Protein AF-A0A1C3EPY9-F1 (afdb_monomer_lite)

pLDDT: mean 83.02, std 12.73, range [44.5, 94.94]

Secondary structure (DSSP, 8-state):
-HHHHTTS-HHHHHHHHHHHHHHHTTSSPEEEE---HHHHHHHHHHHHHTT--EEEPPSSHHHHHHHS-SS-EEEEE-GGGHHHHHHHHHH--S-EEEEETT-SS--GGGGGGTTSEEE-GGGGGG-

Radius of gyration: 13.7 Å; chains: 1; bounding box: 30×31×34 Å

Organism: NCBI:txid1080227

Structure (mmCIF, N/CA/C/O backbone):
data_AF-A0A1C3EPY9-F1
#
_entry.id   AF-A0A1C3EPY9-F1
#
loop_
_atom_site.group_PDB
_atom_site.id
_atom_site.type_symbol
_atom_site.label_atom_id
_atom_site.label_alt_id
_atom_site.label_comp_id
_atom_site.label_asym_id
_atom_site.label_entity_id
_atom_site.label_seq_id
_atom_site.pdbx_PDB_ins_code
_atom_site.Cartn_x
_atom_site.Cartn_y
_atom_site.Cartn_z
_atom_site.occupancy
_atom_site.B_i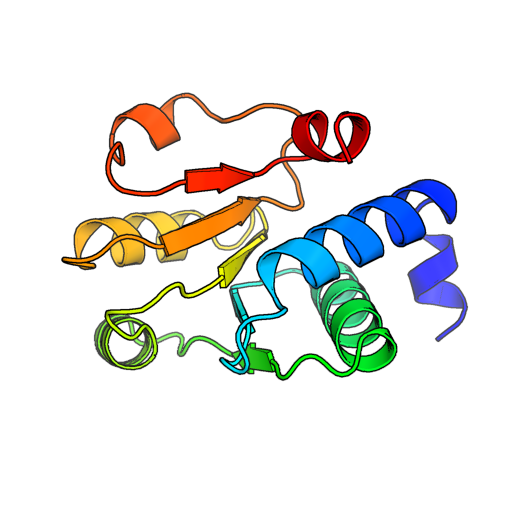so_or_equiv
_atom_site.auth_seq_id
_atom_site.auth_comp_id
_atom_site.auth_asym_id
_atom_site.auth_atom_id
_atom_site.pdbx_PDB_model_num
ATOM 1 N N . MET A 1 1 ? 16.471 13.810 -9.239 1.00 48.06 1 MET A N 1
ATOM 2 C CA . MET A 1 1 ? 15.017 13.842 -8.984 1.00 48.06 1 MET A CA 1
ATOM 3 C C . MET A 1 1 ? 14.234 13.709 -10.289 1.00 48.06 1 MET A C 1
ATOM 5 O O . MET A 1 1 ? 13.316 12.907 -10.322 1.00 48.06 1 MET A O 1
ATOM 9 N N . GLU A 1 2 ? 14.668 14.348 -11.386 1.00 44.59 2 GLU A N 1
ATOM 10 C CA . GLU A 1 2 ? 14.129 14.104 -12.745 1.00 44.59 2 GLU A CA 1
ATOM 11 C C . GLU A 1 2 ? 14.202 12.630 -13.187 1.00 44.59 2 GLU A C 1
ATOM 13 O O . GLU A 1 2 ? 13.215 12.098 -13.672 1.00 44.59 2 GLU A O 1
ATOM 18 N N . LYS A 1 3 ? 15.297 11.918 -12.885 1.00 46.09 3 LYS A N 1
ATOM 19 C CA . LYS A 1 3 ? 15.476 10.498 -13.263 1.00 46.09 3 LYS A CA 1
ATOM 20 C C . LYS A 1 3 ? 14.439 9.503 -12.713 1.00 46.09 3 LYS A C 1
ATOM 22 O O . LYS A 1 3 ? 14.296 8.418 -13.258 1.00 46.09 3 LYS A O 1
ATOM 27 N N . VAL A 1 4 ? 13.743 9.829 -11.621 1.00 47.38 4 VAL A N 1
ATOM 28 C CA . VAL A 1 4 ? 12.720 8.942 -11.023 1.00 47.38 4 VAL A CA 1
ATOM 29 C C . VAL A 1 4 ? 11.395 9.096 -11.768 1.00 47.38 4 VAL A C 1
ATOM 31 O O . VAL A 1 4 ? 10.750 8.102 -12.097 1.00 47.38 4 VAL A O 1
ATOM 34 N N . LEU A 1 5 ? 11.056 10.340 -12.122 1.00 48.31 5 LEU A N 1
ATOM 35 C CA . LEU A 1 5 ? 9.926 10.693 -12.985 1.00 48.31 5 LEU A CA 1
ATOM 36 C C . LEU A 1 5 ? 10.143 10.288 -14.451 1.00 48.31 5 LEU A C 1
ATOM 38 O O . LEU A 1 5 ? 9.184 10.251 -15.199 1.00 48.31 5 LEU A O 1
ATOM 42 N N . GLU A 1 6 ? 11.376 9.994 -14.872 1.00 48.28 6 GLU A N 1
ATOM 43 C CA . GLU A 1 6 ? 11.655 9.423 -16.201 1.00 48.28 6 GLU A CA 1
ATOM 44 C C . GLU A 1 6 ? 11.308 7.928 -16.296 1.00 48.28 6 GLU A C 1
ATOM 46 O O . GLU A 1 6 ? 11.125 7.415 -17.396 1.00 48.28 6 GLU A O 1
ATOM 51 N N . SER A 1 7 ? 11.223 7.220 -15.161 1.00 52.22 7 SER A N 1
ATOM 52 C CA . SER A 1 7 ? 10.898 5.782 -15.120 1.00 52.22 7 SER A CA 1
ATOM 53 C C . SER A 1 7 ? 9.402 5.482 -15.002 1.00 52.22 7 SER A C 1
ATOM 55 O O . SER A 1 7 ? 8.966 4.391 -15.359 1.00 52.22 7 SER A O 1
ATOM 57 N N . PHE A 1 8 ? 8.626 6.448 -14.510 1.00 57.75 8 PHE A N 1
ATOM 58 C CA . PHE A 1 8 ? 7.169 6.418 -14.507 1.00 57.75 8 PHE A CA 1
ATOM 59 C C . PHE A 1 8 ? 6.676 7.272 -15.667 1.00 57.75 8 PHE A C 1
ATOM 61 O O . PHE A 1 8 ? 7.178 8.375 -15.864 1.00 57.75 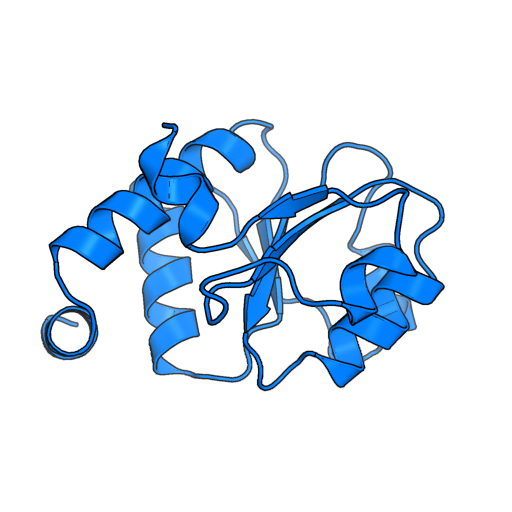8 PHE A O 1
ATOM 68 N N . ASP A 1 9 ? 5.691 6.796 -16.425 1.00 67.75 9 ASP A N 1
ATOM 69 C CA . ASP A 1 9 ? 5.027 7.666 -17.391 1.00 67.75 9 ASP A CA 1
ATOM 70 C C . ASP A 1 9 ? 4.508 8.917 -16.652 1.00 67.75 9 ASP A C 1
ATOM 72 O O . ASP A 1 9 ? 3.937 8.823 -15.561 1.00 67.75 9 ASP A O 1
ATOM 76 N N . LYS A 1 10 ? 4.741 10.110 -17.209 1.00 64.75 10 LYS A N 1
ATOM 77 C CA . LYS A 1 10 ? 4.279 11.374 -16.613 1.00 64.75 10 LYS A CA 1
ATOM 78 C C . LYS A 1 10 ? 2.765 11.377 -16.414 1.00 64.75 10 LYS A C 1
ATOM 80 O O . LYS A 1 10 ? 2.282 12.020 -15.483 1.00 64.75 10 LYS A O 1
ATOM 85 N N . GLN A 1 11 ? 2.038 10.676 -17.280 1.00 66.25 11 GLN A N 1
ATOM 86 C CA . GLN A 1 11 ? 0.598 10.523 -17.159 1.00 66.25 11 GLN A CA 1
ATOM 87 C C . GLN A 1 11 ? 0.228 9.625 -15.971 1.00 66.25 11 GLN A C 1
ATOM 89 O O . GLN A 1 11 ? -0.547 10.051 -15.115 1.00 66.25 11 GLN A O 1
ATOM 94 N N . ASP A 1 12 ? 0.879 8.467 -15.834 1.00 72.56 12 ASP A N 1
ATOM 95 C CA . ASP A 1 12 ? 0.707 7.576 -14.676 1.00 72.56 12 ASP A CA 1
ATOM 96 C C . ASP A 1 12 ? 0.991 8.302 -13.358 1.00 72.56 12 ASP A C 1
ATOM 98 O O . ASP A 1 12 ? 0.283 8.133 -12.366 1.00 72.56 12 ASP A O 1
ATOM 102 N N . ALA A 1 13 ? 2.031 9.137 -13.345 1.00 73.50 13 ALA A N 1
ATOM 103 C CA . ALA A 1 13 ? 2.407 9.925 -12.182 1.00 73.50 13 ALA A CA 1
ATOM 104 C C . ALA A 1 13 ? 1.300 10.902 -11.746 1.00 73.50 13 ALA A C 1
ATOM 106 O O . ALA A 1 13 ? 1.031 11.046 -10.550 1.00 73.50 13 ALA A O 1
ATOM 107 N N . ALA A 1 14 ? 0.653 11.564 -12.708 1.00 78.44 14 ALA A N 1
ATOM 108 C CA . ALA A 1 14 ? -0.435 12.500 -12.447 1.00 78.44 14 ALA A CA 1
ATOM 109 C C . ALA A 1 14 ? -1.697 11.784 -11.943 1.00 78.44 14 ALA A C 1
ATOM 111 O O . ALA A 1 14 ? -2.308 12.227 -10.969 1.00 78.44 14 ALA A O 1
ATOM 112 N N . GLU A 1 15 ? -2.051 10.659 -12.566 1.00 83.56 15 GLU A N 1
ATOM 113 C CA . GLU A 1 15 ? -3.220 9.854 -12.204 1.00 83.56 15 GLU A CA 1
ATOM 114 C C . GLU A 1 15 ? -3.097 9.296 -10.780 1.00 83.56 15 GLU A C 1
ATOM 116 O O . GLU A 1 15 ? -3.983 9.502 -9.946 1.00 83.56 15 GLU A O 1
ATOM 121 N N . TRP A 1 16 ? -1.960 8.676 -10.447 1.00 84.50 16 TRP A N 1
ATOM 122 C CA . TRP A 1 16 ? -1.700 8.209 -9.084 1.00 84.50 16 TRP A CA 1
ATOM 123 C C . TRP A 1 16 ? -1.686 9.354 -8.074 1.00 84.50 16 TRP A C 1
ATOM 125 O O . TRP A 1 16 ? -2.230 9.208 -6.979 1.00 84.50 16 TRP A O 1
ATOM 135 N N . GLY A 1 17 ? -1.097 10.500 -8.429 1.00 82.56 17 GLY A N 1
ATOM 136 C CA . GLY A 1 17 ? -1.088 11.685 -7.575 1.00 82.56 17 GLY A CA 1
ATOM 137 C C . GLY A 1 17 ? -2.498 12.153 -7.208 1.00 82.56 17 GLY A C 1
ATOM 138 O O . GLY A 1 17 ? -2.765 12.418 -6.034 1.00 82.56 17 GLY A O 1
ATOM 139 N N . LYS A 1 18 ? -3.408 12.177 -8.189 1.00 84.50 18 LYS A N 1
ATOM 140 C CA . LYS A 1 18 ? -4.817 12.528 -7.988 1.00 84.50 18 LYS A CA 1
ATOM 141 C C . LYS A 1 18 ? -5.525 11.531 -7.071 1.00 84.50 18 LYS A C 1
ATOM 143 O O . LYS A 1 18 ? -6.060 11.946 -6.046 1.00 84.50 18 LYS A O 1
ATOM 148 N N . LEU A 1 19 ? -5.443 10.230 -7.365 1.00 85.81 19 LEU A N 1
ATOM 149 C CA . LEU A 1 19 ? -6.071 9.197 -6.533 1.00 85.81 19 LEU A CA 1
ATOM 150 C C . LEU A 1 19 ? -5.584 9.275 -5.080 1.00 85.81 19 LEU A C 1
ATOM 152 O O . LEU A 1 19 ? -6.389 9.245 -4.152 1.00 85.81 19 LEU A O 1
ATOM 156 N N . ILE A 1 20 ? -4.267 9.409 -4.882 1.00 84.81 20 ILE A N 1
ATOM 157 C CA . ILE A 1 20 ? -3.635 9.545 -3.562 1.00 84.81 20 ILE A CA 1
ATOM 158 C C . ILE A 1 20 ? -4.170 10.781 -2.825 1.00 84.81 20 ILE A C 1
ATOM 160 O O . ILE A 1 20 ? -4.453 10.705 -1.627 1.00 84.81 20 ILE A O 1
ATOM 164 N N . SER A 1 21 ? -4.346 11.901 -3.528 1.00 84.25 21 SER A N 1
ATOM 165 C CA . SER A 1 21 ? -4.956 13.115 -2.978 1.00 84.25 21 SER A CA 1
ATOM 166 C C . SER A 1 21 ? -6.409 12.900 -2.554 1.00 84.25 21 SER A C 1
ATOM 168 O O . SER A 1 21 ? -6.785 13.288 -1.444 1.00 84.25 21 SER A O 1
ATOM 170 N N . ASP A 1 22 ? -7.212 12.251 -3.395 1.00 84.81 22 ASP A N 1
ATOM 171 C CA . ASP A 1 22 ? -8.639 12.027 -3.147 1.00 84.81 22 ASP A CA 1
ATOM 172 C C . ASP A 1 22 ? -8.869 11.155 -1.909 1.00 84.81 22 ASP A C 1
ATOM 174 O O . ASP A 1 22 ? -9.707 11.470 -1.057 1.00 84.81 22 ASP A O 1
ATOM 178 N N . VAL A 1 23 ? -8.070 10.096 -1.746 1.00 82.62 23 VAL A N 1
ATOM 179 C CA . VAL A 1 23 ? -8.159 9.217 -0.568 1.00 82.62 23 VAL A CA 1
ATOM 180 C C . VAL A 1 23 ? -7.484 9.815 0.670 1.00 82.62 23 VAL A C 1
ATOM 182 O O . VAL A 1 23 ? -7.891 9.524 1.795 1.00 82.62 23 VAL A O 1
ATOM 185 N N . GLY A 1 24 ? -6.468 10.662 0.484 1.00 77.31 24 GLY A N 1
ATOM 186 C CA . GLY A 1 24 ? -5.644 11.237 1.551 1.00 77.31 24 GLY A CA 1
ATOM 187 C C . GLY A 1 24 ? -6.230 12.463 2.254 1.00 77.31 24 GLY A C 1
ATOM 188 O O . GLY A 1 24 ? -5.717 12.876 3.294 1.00 77.31 24 GLY A O 1
ATOM 189 N N . ASN A 1 25 ? -7.317 13.047 1.746 1.00 69.19 25 ASN A N 1
ATOM 190 C CA . ASN A 1 25 ? -7.821 14.369 2.150 1.00 69.19 25 ASN A CA 1
ATOM 191 C C . ASN A 1 25 ? -8.388 14.466 3.595 1.00 69.19 25 ASN A C 1
ATOM 193 O O . ASN A 1 25 ? -8.972 15.474 3.990 1.00 69.19 25 ASN A O 1
ATOM 197 N N . LYS A 1 26 ? -8.233 13.427 4.429 1.00 63.91 26 LYS A N 1
ATOM 198 C CA . LYS A 1 26 ? -8.856 13.315 5.764 1.00 63.91 26 LYS A CA 1
ATOM 199 C C . LYS A 1 26 ? -7.951 13.644 6.960 1.00 63.91 26 LYS A C 1
ATOM 201 O O . LYS A 1 26 ? -8.252 13.245 8.080 1.00 63.91 26 LYS A O 1
ATOM 206 N N . ARG A 1 27 ? -6.883 14.427 6.760 1.00 63.22 27 ARG A N 1
ATOM 207 C CA . ARG A 1 27 ? -5.925 14.890 7.800 1.00 63.22 27 ARG A CA 1
ATOM 208 C C . ARG A 1 27 ? -5.168 13.786 8.560 1.00 63.22 27 ARG A C 1
ATOM 210 O O . ARG A 1 27 ? -4.463 14.108 9.513 1.00 63.22 27 ARG A O 1
ATOM 217 N N . GLN A 1 28 ? -5.281 12.518 8.166 1.00 74.12 28 GLN A N 1
ATOM 218 C CA . GLN A 1 28 ? -4.470 11.438 8.733 1.00 74.12 28 GLN A CA 1
ATOM 219 C C . GLN A 1 28 ? -3.275 11.114 7.835 1.00 74.12 28 GLN A C 1
ATOM 221 O O . GLN A 1 28 ? -3.398 11.227 6.614 1.00 74.12 28 GLN A O 1
ATOM 226 N N . PRO A 1 29 ? -2.135 10.689 8.410 1.00 82.31 29 PRO A N 1
ATOM 227 C CA . PRO A 1 29 ? -0.991 10.283 7.613 1.00 82.31 29 PRO A CA 1
ATOM 228 C C . PRO A 1 29 ? -1.307 9.050 6.768 1.00 82.31 29 PRO A C 1
ATOM 230 O O . PRO A 1 29 ? -1.786 8.034 7.280 1.00 82.31 29 PRO A O 1
ATOM 233 N N . ILE A 1 30 ? -0.962 9.120 5.487 1.00 88.00 30 ILE A N 1
ATOM 234 C CA . ILE A 1 30 ? -0.955 7.977 4.582 1.00 88.00 30 ILE A CA 1
ATOM 235 C C . ILE A 1 30 ? 0.155 7.025 5.019 1.00 88.00 30 ILE A C 1
ATOM 237 O O . ILE A 1 30 ? 1.307 7.418 5.203 1.00 88.00 30 ILE A O 1
ATOM 241 N N . LYS A 1 31 ? -0.196 5.756 5.19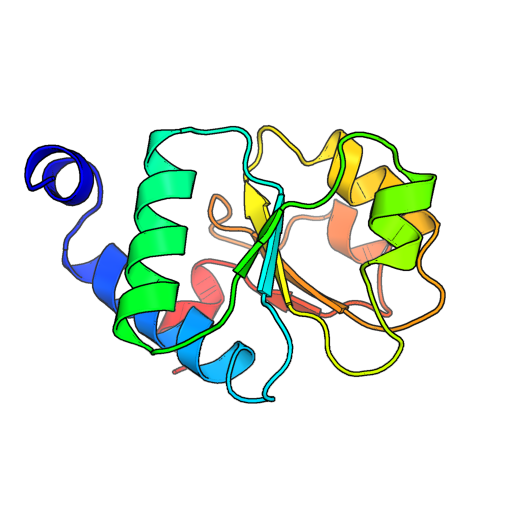1 1.00 91.88 31 LYS A N 1
ATOM 242 C CA . LYS A 1 31 ? 0.708 4.714 5.661 1.00 91.88 31 LYS A CA 1
ATOM 243 C C . LYS A 1 31 ? 1.406 4.064 4.475 1.00 91.88 31 LYS A C 1
ATOM 245 O O . LYS A 1 31 ? 0.759 3.501 3.598 1.00 91.88 31 LYS A O 1
ATOM 250 N N . LEU A 1 32 ? 2.729 4.143 4.443 1.00 91.19 32 LEU A N 1
ATOM 251 C CA . LEU A 1 32 ? 3.545 3.624 3.352 1.00 91.19 32 LEU A CA 1
ATOM 252 C C . LEU A 1 32 ? 4.112 2.254 3.724 1.00 91.19 32 LEU A C 1
ATOM 254 O O . LEU A 1 32 ? 4.820 2.105 4.723 1.00 91.19 32 LEU A O 1
ATOM 258 N N . LEU A 1 33 ? 3.809 1.262 2.890 1.00 92.00 33 LEU A N 1
ATOM 259 C CA . LEU A 1 33 ? 4.330 -0.099 2.949 1.00 92.00 33 LEU A CA 1
ATOM 260 C C . LEU A 1 33 ? 4.942 -0.459 1.591 1.00 92.00 33 LEU A C 1
ATOM 262 O O . LEU A 1 33 ? 4.435 -1.309 0.864 1.00 92.00 33 LEU A O 1
ATOM 266 N N . ILE A 1 34 ? 6.024 0.234 1.241 1.00 90.38 34 ILE A N 1
ATOM 267 C CA . ILE A 1 34 ? 6.667 0.138 -0.072 1.00 90.38 34 ILE A CA 1
ATOM 268 C C . ILE A 1 34 ? 8.083 -0.423 0.100 1.00 90.38 34 ILE A C 1
ATOM 270 O O . ILE A 1 34 ? 8.876 0.086 0.892 1.00 90.38 34 ILE A O 1
ATOM 274 N N . GLY A 1 35 ? 8.394 -1.516 -0.595 1.00 89.00 35 GLY A N 1
ATOM 275 C CA . GLY A 1 35 ? 9.722 -2.129 -0.632 1.00 89.00 35 GLY A CA 1
ATOM 276 C C . GLY A 1 35 ? 10.610 -1.597 -1.756 1.00 89.00 35 GLY A C 1
ATOM 277 O O . GLY A 1 35 ? 11.834 -1.648 -1.647 1.00 89.00 35 GLY A O 1
ATOM 278 N N . ASP A 1 36 ? 10.015 -1.096 -2.834 1.00 91.00 36 ASP A N 1
ATOM 279 C CA . ASP A 1 36 ? 10.715 -0.525 -3.972 1.00 91.00 36 ASP A CA 1
ATOM 280 C C . ASP A 1 36 ? 11.094 0.943 -3.747 1.00 91.00 36 ASP A C 1
ATOM 282 O O . ASP A 1 36 ? 10.240 1.803 -3.531 1.00 91.00 36 ASP A O 1
ATOM 286 N N . LYS A 1 37 ? 12.392 1.246 -3.835 1.00 87.88 37 LYS A N 1
ATOM 287 C CA . LYS A 1 37 ? 12.917 2.588 -3.566 1.00 87.88 37 LYS A CA 1
ATOM 288 C C . LYS A 1 37 ? 12.377 3.642 -4.539 1.00 87.88 37 LYS A C 1
ATOM 290 O O . LYS A 1 37 ? 12.051 4.745 -4.111 1.00 87.88 37 LYS A O 1
ATOM 295 N N . THR A 1 38 ? 12.247 3.308 -5.820 1.00 87.38 38 THR A N 1
ATOM 296 C CA . THR A 1 38 ? 11.786 4.249 -6.850 1.00 87.38 38 THR A CA 1
ATOM 297 C C . THR A 1 38 ? 10.314 4.593 -6.635 1.00 87.38 38 THR A C 1
ATOM 299 O O . THR A 1 38 ? 9.945 5.766 -6.614 1.00 87.38 38 THR A O 1
ATOM 302 N N . LYS A 1 39 ? 9.473 3.582 -6.379 1.00 87.06 39 LYS A N 1
ATOM 303 C CA . LYS A 1 39 ? 8.043 3.789 -6.075 1.00 87.06 39 LYS A CA 1
ATOM 304 C C . LYS A 1 39 ? 7.848 4.561 -4.782 1.00 87.06 39 LYS A C 1
ATOM 306 O O . LYS A 1 39 ? 6.975 5.415 -4.684 1.00 87.06 39 LYS A O 1
ATOM 311 N N . HIS A 1 40 ? 8.682 4.277 -3.793 1.00 88.62 40 HIS A N 1
ATOM 312 C CA . HIS A 1 40 ? 8.657 4.966 -2.519 1.00 88.62 40 HIS A CA 1
ATOM 313 C C . HIS A 1 40 ? 8.929 6.466 -2.681 1.00 88.62 40 HIS A C 1
ATOM 315 O O . HIS A 1 40 ? 8.188 7.292 -2.145 1.00 88.62 40 HIS A O 1
ATOM 321 N N . GLU A 1 41 ? 9.965 6.825 -3.442 1.00 88.12 41 GLU A N 1
ATOM 322 C CA . GLU A 1 41 ? 10.276 8.219 -3.772 1.00 88.12 41 GLU A CA 1
ATOM 323 C C . GLU A 1 41 ? 9.125 8.880 -4.545 1.00 88.12 41 GLU A C 1
ATOM 325 O O . GLU A 1 41 ? 8.706 9.981 -4.185 1.00 88.12 41 GLU A O 1
ATOM 330 N N . PHE A 1 42 ? 8.554 8.185 -5.533 1.00 87.19 42 PHE A N 1
ATOM 331 C CA . PHE A 1 42 ? 7.410 8.663 -6.312 1.00 87.19 42 PHE A CA 1
ATOM 332 C C . PHE A 1 42 ? 6.167 8.953 -5.450 1.00 87.19 42 PHE A C 1
ATOM 334 O O . PHE A 1 42 ? 5.594 10.044 -5.519 1.00 87.19 42 PHE A O 1
ATOM 341 N N . VAL A 1 43 ? 5.758 8.003 -4.607 1.00 87.56 43 VAL A N 1
ATOM 342 C CA . VAL A 1 43 ? 4.578 8.152 -3.743 1.00 87.56 43 VAL A CA 1
ATOM 343 C C . VAL A 1 43 ? 4.798 9.264 -2.722 1.00 87.56 43 VAL A C 1
ATOM 345 O O . VAL A 1 43 ? 3.924 10.106 -2.531 1.00 87.56 43 VAL A O 1
ATOM 348 N N . THR A 1 44 ? 5.984 9.326 -2.111 1.00 88.44 44 THR A N 1
ATOM 349 C CA . THR A 1 44 ? 6.328 10.386 -1.150 1.00 88.44 44 THR A CA 1
ATOM 350 C C . THR A 1 44 ? 6.268 11.764 -1.808 1.00 88.44 44 THR A C 1
ATOM 352 O O . THR A 1 44 ? 5.694 12.697 -1.247 1.00 88.44 44 THR A O 1
ATOM 355 N N . TYR A 1 45 ? 6.810 11.891 -3.021 1.00 86.88 45 TYR A N 1
ATOM 356 C CA . TYR A 1 45 ? 6.742 13.123 -3.801 1.00 86.88 45 TYR A CA 1
ATOM 357 C C . TYR A 1 45 ? 5.297 13.522 -4.130 1.00 86.88 45 TYR A C 1
ATOM 359 O O . TYR A 1 45 ? 4.917 14.684 -3.959 1.00 86.88 45 TYR A O 1
ATOM 367 N N . SER A 1 46 ? 4.476 12.558 -4.547 1.00 85.88 46 SER A N 1
ATOM 368 C CA . SER A 1 46 ? 3.062 12.776 -4.864 1.00 85.88 46 SER A CA 1
ATOM 369 C C . SER A 1 46 ? 2.282 13.261 -3.641 1.00 85.88 46 SER A C 1
ATOM 371 O O . SER A 1 46 ? 1.579 14.269 -3.718 1.00 85.88 46 SER A O 1
ATOM 373 N N . CYS A 1 47 ? 2.473 12.620 -2.486 1.00 86.94 47 CYS A N 1
ATOM 374 C CA . CYS A 1 47 ? 1.883 13.048 -1.220 1.00 86.94 47 CYS A CA 1
ATOM 375 C C . CYS A 1 47 ? 2.332 14.460 -0.822 1.00 86.94 47 CYS A C 1
ATOM 377 O O . CYS A 1 47 ? 1.496 15.296 -0.482 1.00 86.94 47 CYS A O 1
ATOM 379 N N . HIS A 1 48 ? 3.634 14.750 -0.911 1.00 85.62 48 HIS A N 1
ATOM 380 C CA . HIS A 1 48 ? 4.188 16.065 -0.581 1.00 85.62 48 HIS A CA 1
ATOM 381 C C . HIS A 1 48 ? 3.589 17.175 -1.457 1.00 85.62 48 HIS A C 1
ATOM 383 O O . HIS A 1 48 ? 3.200 18.228 -0.952 1.00 85.62 48 HIS A O 1
ATOM 389 N N . THR A 1 49 ? 3.455 16.919 -2.759 1.00 85.44 49 THR A N 1
ATOM 390 C CA . THR A 1 49 ? 2.861 17.858 -3.725 1.00 85.44 49 THR A CA 1
ATOM 391 C C . THR A 1 49 ? 1.417 18.209 -3.360 1.00 85.44 49 THR A C 1
ATOM 393 O O . THR A 1 49 ? 1.011 19.364 -3.473 1.00 85.44 49 THR A O 1
ATOM 396 N N . HIS A 1 50 ? 0.672 17.243 -2.822 1.00 83.50 50 HIS A N 1
ATOM 397 C CA . HIS A 1 50 ? -0.712 17.414 -2.374 1.00 83.50 50 HIS A CA 1
ATOM 398 C C . HIS A 1 50 ? -0.838 17.772 -0.881 1.00 83.50 50 HIS A C 1
ATOM 400 O O . HIS A 1 50 ? -1.939 17.765 -0.336 1.00 83.50 50 HIS A O 1
ATOM 406 N N . LYS A 1 51 ? 0.270 18.120 -0.204 1.00 85.31 51 LYS A N 1
ATOM 407 C CA . LYS A 1 51 ? 0.319 18.471 1.232 1.00 85.31 51 LYS A CA 1
ATOM 408 C C . LYS A 1 51 ? -0.230 17.375 2.158 1.00 85.31 51 LYS A C 1
ATOM 410 O O . LYS A 1 51 ? -0.754 17.664 3.235 1.00 85.31 51 LYS A O 1
ATOM 415 N N . LEU A 1 52 ? -0.101 16.118 1.749 1.00 85.56 52 LEU A N 1
ATOM 416 C CA . LEU A 1 52 ? -0.503 14.954 2.529 1.00 85.56 52 LEU A CA 1
ATOM 417 C C . LEU A 1 52 ? 0.640 14.538 3.452 1.00 85.56 52 LEU A C 1
ATOM 419 O O . LEU A 1 52 ? 1.806 14.518 3.055 1.00 85.56 52 LEU A O 1
ATOM 423 N N . GLN A 1 53 ? 0.304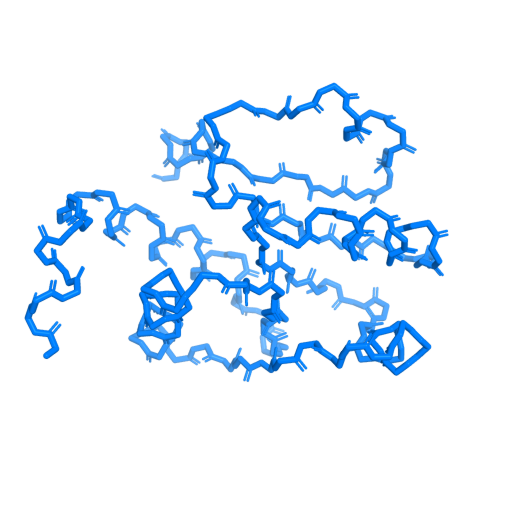 14.176 4.687 1.00 86.75 53 GLN A N 1
ATOM 424 C CA . GLN A 1 53 ? 1.267 13.577 5.607 1.00 86.75 53 GLN A CA 1
ATOM 425 C C . GLN A 1 53 ? 1.481 12.108 5.244 1.00 86.75 53 GLN A C 1
ATOM 427 O O . GLN A 1 53 ? 0.539 11.418 4.856 1.00 86.75 53 GLN A O 1
ATOM 432 N N . THR A 1 54 ? 2.708 11.620 5.401 1.00 86.88 54 THR A N 1
ATOM 433 C CA . THR A 1 54 ? 3.066 10.219 5.155 1.00 86.88 54 THR A CA 1
ATOM 434 C C . THR A 1 54 ? 3.831 9.655 6.337 1.00 86.88 54 THR A C 1
ATOM 436 O O . THR A 1 54 ? 4.771 10.295 6.800 1.00 86.88 54 THR A O 1
ATOM 439 N N . ASP A 1 55 ? 3.495 8.434 6.747 1.00 88.75 55 ASP A N 1
ATOM 440 C CA . ASP A 1 55 ? 4.243 7.677 7.749 1.00 88.75 55 ASP A CA 1
ATOM 441 C C . ASP A 1 55 ? 4.632 6.306 7.208 1.00 88.75 55 ASP A C 1
ATOM 443 O O . ASP A 1 55 ? 3.835 5.621 6.565 1.00 88.75 55 ASP A O 1
ATOM 447 N N . PHE A 1 56 ? 5.826 5.849 7.563 1.00 87.06 56 PHE A N 1
ATOM 448 C CA . PHE A 1 56 ? 6.257 4.489 7.268 1.00 87.06 56 PHE A CA 1
ATOM 449 C C . PHE A 1 56 ? 5.657 3.505 8.264 1.00 87.06 56 PHE A C 1
ATOM 451 O O . PHE A 1 56 ? 5.721 3.706 9.483 1.00 87.06 56 PHE A O 1
ATOM 458 N N . LEU A 1 57 ? 5.106 2.409 7.742 1.00 85.94 57 LEU A N 1
ATOM 459 C CA . LEU A 1 57 ? 4.710 1.299 8.595 1.00 85.94 57 LEU A CA 1
ATOM 460 C C . LEU A 1 57 ? 5.948 0.567 9.095 1.00 85.94 57 LEU A C 1
ATOM 462 O O . LEU A 1 57 ? 6.859 0.235 8.335 1.00 85.94 57 LEU A O 1
ATOM 466 N N . SER A 1 58 ? 5.968 0.319 10.403 1.00 81.00 58 SER A N 1
ATOM 467 C CA . SER A 1 58 ? 7.044 -0.435 11.029 1.00 81.00 58 SER A CA 1
ATOM 468 C C . SER A 1 58 ? 7.155 -1.838 10.413 1.00 81.00 58 SER A C 1
ATOM 470 O O . SER A 1 58 ? 6.133 -2.481 10.168 1.00 81.00 58 SER A O 1
ATOM 472 N N . PRO A 1 59 ? 8.373 -2.386 10.248 1.00 74.81 59 PRO A N 1
ATOM 473 C CA . PRO A 1 59 ? 8.555 -3.800 9.919 1.00 74.81 59 PRO A CA 1
ATOM 474 C C . PRO A 1 59 ? 7.960 -4.736 10.983 1.00 74.81 59 PRO A C 1
ATOM 476 O O . PRO A 1 59 ? 7.634 -5.888 10.699 1.00 74.81 59 PRO A O 1
ATOM 479 N N . SER A 1 60 ? 7.824 -4.251 12.222 1.00 85.44 60 SER A N 1
ATOM 480 C CA . SER A 1 60 ? 7.160 -4.980 13.297 1.00 85.44 60 SER A CA 1
ATOM 481 C C . SER A 1 60 ? 5.648 -4.912 13.122 1.00 85.44 60 SER A C 1
ATOM 483 O O . SER A 1 60 ? 5.039 -3.850 13.236 1.00 85.44 60 SER A O 1
ATOM 485 N N . LEU A 1 61 ? 5.032 -6.072 12.912 1.00 82.00 61 LEU A N 1
ATOM 486 C CA . LEU A 1 61 ? 3.605 -6.210 12.633 1.00 82.00 61 LEU A CA 1
ATOM 487 C C . LEU A 1 61 ? 2.701 -5.626 13.736 1.00 82.00 61 LEU A C 1
ATOM 489 O O . LEU A 1 61 ? 1.693 -4.988 13.439 1.00 82.00 61 LEU A O 1
ATOM 493 N N . ASN A 1 62 ? 3.077 -5.796 15.006 1.00 81.00 62 ASN A N 1
ATOM 494 C CA . ASN A 1 62 ? 2.317 -5.251 16.136 1.00 81.00 62 ASN A CA 1
ATOM 495 C C . ASN A 1 62 ? 2.393 -3.720 16.188 1.00 81.00 62 ASN A C 1
ATOM 497 O O . ASN A 1 62 ? 1.391 -3.061 16.467 1.00 81.00 62 ASN A O 1
ATOM 501 N N . LEU A 1 63 ? 3.562 -3.155 15.868 1.00 83.06 63 LEU A N 1
ATOM 502 C CA . LEU A 1 63 ? 3.723 -1.707 15.770 1.00 83.06 63 LEU A CA 1
ATOM 503 C C . LEU A 1 63 ? 2.951 -1.167 14.561 1.00 83.06 63 LEU A C 1
ATOM 505 O O . LEU A 1 63 ? 2.160 -0.243 14.730 1.00 83.06 63 LEU A O 1
ATOM 509 N N . ALA A 1 64 ? 3.069 -1.803 13.392 1.00 81.94 64 ALA A N 1
ATOM 510 C CA . ALA A 1 64 ? 2.309 -1.450 12.192 1.00 81.94 64 ALA A CA 1
ATOM 511 C C . ALA A 1 64 ? 0.794 -1.455 12.441 1.00 81.94 64 ALA A C 1
ATOM 513 O O . ALA A 1 64 ? 0.105 -0.515 12.056 1.00 81.94 64 ALA A O 1
ATOM 514 N N . LYS A 1 65 ? 0.274 -2.461 13.159 1.00 82.81 65 LYS A N 1
ATOM 515 C CA . LYS A 1 65 ? -1.138 -2.510 13.567 1.00 82.81 65 LYS A CA 1
ATOM 516 C C . LYS A 1 65 ? -1.527 -1.288 14.400 1.00 82.81 65 LYS A C 1
ATOM 518 O O . LYS A 1 65 ? -2.549 -0.672 14.121 1.00 82.81 65 LYS A O 1
ATOM 523 N N . SER A 1 66 ? -0.727 -0.936 15.409 1.00 82.56 66 SER A N 1
ATOM 524 C CA . SER A 1 66 ? -1.013 0.205 16.295 1.00 82.56 66 SER A CA 1
ATOM 525 C C . SER A 1 66 ? -0.971 1.562 15.580 1.00 82.56 66 SER A C 1
ATOM 527 O O . SER A 1 66 ? -1.628 2.507 16.009 1.00 82.56 66 SER A O 1
ATOM 529 N N . GLN A 1 67 ? -0.238 1.652 14.465 1.00 82.50 67 GLN A N 1
ATOM 530 C CA . GLN A 1 67 ? -0.140 2.856 13.640 1.00 82.50 67 GLN A CA 1
ATOM 531 C C . GLN A 1 67 ? -1.374 3.088 12.752 1.00 82.50 67 GLN A C 1
ATOM 533 O O . GLN A 1 67 ? -1.523 4.189 12.221 1.00 82.50 67 GLN A O 1
ATOM 538 N N . ILE A 1 68 ? -2.240 2.085 12.576 1.00 82.00 68 ILE A N 1
ATOM 539 C CA . ILE A 1 68 ? -3.449 2.157 11.749 1.00 82.00 68 ILE A CA 1
ATOM 540 C C . ILE A 1 68 ? -4.648 2.387 12.675 1.00 82.00 68 ILE A C 1
ATOM 542 O O . ILE A 1 68 ? -5.053 1.491 13.413 1.00 82.00 68 ILE A O 1
ATOM 546 N N . GLN A 1 69 ? -5.238 3.583 12.645 1.00 76.12 69 GLN A N 1
ATOM 547 C CA . GLN A 1 69 ? -6.301 3.995 13.577 1.00 76.12 69 GLN A CA 1
ATOM 548 C C . GLN A 1 69 ? -7.716 3.628 13.093 1.00 76.12 69 GLN A C 1
ATOM 550 O O . GLN A 1 69 ? -7.920 3.437 11.911 1.00 76.12 69 GLN A O 1
ATOM 555 N N . PRO A 1 70 ? -8.755 3.548 13.930 1.00 69.12 70 PRO A N 1
ATOM 556 C CA . PRO A 1 70 ? -10.100 3.141 13.489 1.00 69.12 70 PRO A CA 1
ATOM 557 C C . PRO A 1 70 ? -10.728 3.956 12.337 1.00 69.12 70 PRO A C 1
ATOM 559 O O . PRO A 1 70 ? -11.643 3.469 11.677 1.00 69.12 70 PRO A O 1
ATOM 562 N N . THR A 1 71 ? -10.255 5.176 12.069 1.00 67.00 71 THR A N 1
ATOM 563 C CA . THR A 1 71 ? -10.857 6.110 11.110 1.00 67.00 71 THR A CA 1
ATOM 564 C C . THR A 1 71 ? -10.015 6.283 9.842 1.00 67.00 71 THR A C 1
ATOM 566 O O . THR A 1 71 ? -9.048 7.024 9.827 1.00 67.00 71 THR A O 1
ATOM 569 N N . GLN A 1 72 ? -10.436 5.629 8.752 1.00 65.62 72 GLN A N 1
ATOM 570 C CA . GLN A 1 72 ? -10.003 5.875 7.361 1.00 65.62 72 GLN A CA 1
ATOM 571 C C . GLN A 1 72 ? -8.488 6.027 7.138 1.00 65.62 72 GLN A C 1
ATOM 573 O O . GLN A 1 72 ? -8.028 7.041 6.614 1.00 65.62 72 GLN A O 1
ATOM 578 N N . ASN A 1 73 ? -7.714 4.984 7.458 1.00 82.81 73 ASN A N 1
ATOM 579 C CA . ASN A 1 73 ? -6.318 4.935 7.014 1.00 82.81 73 ASN A CA 1
ATOM 580 C C . ASN A 1 73 ? -6.242 4.538 5.553 1.00 82.81 73 ASN A C 1
ATOM 582 O O . ASN A 1 73 ? -6.879 3.572 5.121 1.00 82.81 73 ASN A O 1
ATOM 586 N N . VAL A 1 74 ? -5.365 5.238 4.855 1.00 89.00 74 VAL A N 1
ATOM 587 C CA . VAL A 1 74 ? -4.879 4.856 3.541 1.00 89.00 74 VAL A CA 1
ATOM 588 C C . VAL A 1 74 ? -3.553 4.137 3.739 1.00 89.00 74 VAL A C 1
ATOM 590 O O . VAL A 1 74 ? -2.646 4.683 4.365 1.00 89.00 74 VAL A O 1
ATOM 593 N N . VAL A 1 75 ? -3.445 2.916 3.227 1.00 92.56 75 VAL A N 1
ATOM 594 C CA . VAL A 1 75 ? -2.199 2.152 3.152 1.00 92.56 75 VAL A CA 1
ATOM 595 C C . VAL A 1 75 ? -1.807 2.054 1.687 1.00 92.56 75 VAL A C 1
ATOM 597 O O . VAL A 1 75 ? -2.557 1.492 0.899 1.00 92.56 75 VAL A O 1
ATOM 600 N N . ILE A 1 76 ? -0.641 2.570 1.316 1.00 93.38 76 ILE A N 1
ATOM 601 C CA . ILE A 1 76 ? -0.089 2.409 -0.033 1.00 93.38 76 ILE A CA 1
ATOM 602 C C . ILE A 1 76 ? 0.949 1.294 0.007 1.00 93.38 76 ILE A C 1
ATOM 604 O O . ILE A 1 76 ? 1.875 1.343 0.821 1.00 93.38 76 ILE A O 1
ATOM 608 N N . CYS A 1 77 ? 0.790 0.288 -0.850 1.00 94.31 77 CYS A N 1
ATOM 609 C CA . CYS A 1 77 ? 1.608 -0.915 -0.840 1.00 94.31 77 CYS A CA 1
ATOM 610 C C . CYS A 1 77 ? 2.042 -1.340 -2.245 1.00 94.31 77 CYS A C 1
ATOM 612 O O . CYS A 1 77 ? 1.253 -1.300 -3.189 1.00 94.31 77 CYS A O 1
ATOM 614 N N . ASP A 1 78 ? 3.296 -1.777 -2.365 1.00 94.06 78 ASP A N 1
ATOM 615 C CA . ASP A 1 78 ? 3.835 -2.407 -3.568 1.00 94.06 78 ASP A CA 1
ATOM 616 C C . ASP A 1 78 ? 3.894 -3.937 -3.428 1.00 94.06 78 ASP A C 1
ATOM 618 O O . ASP A 1 78 ? 3.837 -4.498 -2.330 1.00 94.06 78 ASP A O 1
ATOM 622 N N . SER A 1 79 ? 4.049 -4.624 -4.557 1.00 93.38 79 SER A N 1
ATOM 623 C CA . SER A 1 79 ? 4.098 -6.093 -4.631 1.00 93.38 79 SER A CA 1
ATOM 624 C C . SER A 1 79 ? 5.176 -6.718 -3.740 1.00 93.38 79 SER A C 1
ATOM 626 O O . SER A 1 79 ? 4.976 -7.793 -3.172 1.00 93.38 79 SER A O 1
ATOM 628 N N . LYS A 1 80 ? 6.297 -6.017 -3.512 1.00 94.00 80 LYS A N 1
ATOM 629 C CA . LYS A 1 80 ? 7.396 -6.469 -2.637 1.00 94.00 80 LYS A CA 1
ATOM 630 C C . LYS A 1 80 ? 6.996 -6.607 -1.167 1.00 94.00 80 LYS A C 1
ATOM 632 O O . LYS A 1 80 ? 7.747 -7.201 -0.391 1.00 94.00 80 LYS A O 1
ATOM 637 N N . ARG A 1 81 ? 5.864 -6.035 -0.751 1.00 93.25 81 ARG A N 1
ATOM 638 C CA . ARG A 1 81 ? 5.409 -6.045 0.645 1.00 93.25 81 ARG A CA 1
ATOM 639 C C . ARG A 1 81 ? 4.066 -6.737 0.856 1.00 93.25 81 ARG A C 1
ATOM 641 O O . ARG A 1 81 ? 3.509 -6.627 1.949 1.00 93.25 81 ARG A O 1
ATOM 648 N N . TYR A 1 82 ? 3.577 -7.511 -0.112 1.00 94.25 82 TYR A N 1
ATOM 649 C CA . TYR A 1 82 ? 2.291 -8.208 0.012 1.00 94.25 82 TYR A CA 1
ATOM 650 C C . TYR A 1 82 ? 2.227 -9.186 1.174 1.00 94.25 82 TYR A C 1
ATOM 652 O O . TYR A 1 82 ? 1.219 -9.205 1.871 1.00 94.25 82 TYR A O 1
ATOM 660 N N . ASP A 1 83 ? 3.307 -9.899 1.489 1.00 92.31 83 ASP A N 1
ATOM 661 C CA . ASP A 1 83 ? 3.327 -10.764 2.675 1.00 92.31 83 ASP A CA 1
ATOM 662 C C . ASP A 1 83 ? 3.106 -9.971 3.971 1.00 92.31 83 ASP A C 1
ATOM 664 O O . ASP A 1 83 ? 2.373 -10.394 4.870 1.00 92.31 83 ASP A O 1
ATOM 668 N N . SER A 1 84 ? 3.728 -8.793 4.076 1.00 92.62 84 SER A N 1
ATOM 669 C CA . SER A 1 84 ? 3.542 -7.894 5.217 1.00 92.62 84 SER A CA 1
ATOM 670 C C . SER A 1 84 ? 2.127 -7.319 5.243 1.00 92.62 84 SER A C 1
ATOM 672 O O . SER A 1 84 ? 1.508 -7.281 6.306 1.00 92.62 84 SER A O 1
ATOM 674 N N . LEU A 1 85 ? 1.598 -6.928 4.081 1.00 94.25 85 LEU A N 1
ATOM 675 C CA . LEU A 1 85 ? 0.236 -6.429 3.929 1.00 94.25 85 LEU A CA 1
ATOM 676 C C . LEU A 1 85 ? -0.787 -7.490 4.345 1.00 94.25 85 LEU A C 1
ATOM 678 O O . LEU A 1 85 ? -1.640 -7.218 5.179 1.00 94.25 85 LEU A O 1
ATOM 682 N N . PHE A 1 86 ? -0.671 -8.715 3.838 1.00 94.38 86 PHE A N 1
ATOM 683 C CA . PHE A 1 86 ? -1.587 -9.816 4.126 1.00 94.38 86 PHE A CA 1
ATOM 684 C C . PHE A 1 86 ? -1.673 -10.095 5.633 1.00 94.38 86 PHE A C 1
ATOM 686 O O . PHE A 1 86 ? 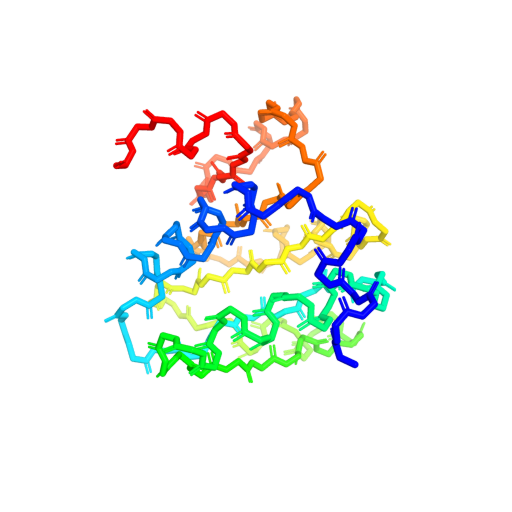-2.761 -10.183 6.215 1.00 94.38 86 PHE A O 1
ATOM 693 N N . ARG A 1 87 ? -0.513 -10.166 6.300 1.00 92.62 87 ARG A N 1
ATOM 694 C CA . ARG A 1 87 ? -0.428 -10.332 7.759 1.00 92.62 87 ARG A CA 1
ATOM 695 C C . ARG A 1 87 ? -1.063 -9.159 8.501 1.00 92.62 87 ARG A C 1
ATOM 697 O O . ARG A 1 87 ? -1.771 -9.371 9.482 1.00 92.62 87 ARG A O 1
ATOM 704 N N . LEU A 1 88 ? -0.837 -7.934 8.033 1.00 91.69 88 LEU A N 1
ATOM 705 C CA . LEU A 1 88 ? -1.396 -6.727 8.632 1.00 91.69 88 LEU A CA 1
ATOM 706 C C . LEU A 1 88 ? -2.923 -6.704 8.528 1.00 91.69 88 LEU A C 1
ATOM 708 O O . LEU A 1 88 ? -3.590 -6.573 9.551 1.00 91.69 88 LEU A O 1
ATOM 712 N N . LEU A 1 89 ? -3.482 -6.918 7.335 1.00 92.88 89 LEU A N 1
ATOM 713 C CA . LEU A 1 89 ? -4.931 -6.922 7.093 1.00 92.88 89 LEU A CA 1
ATOM 714 C C . LEU A 1 89 ? -5.666 -7.995 7.911 1.00 92.88 89 LEU A C 1
ATOM 716 O O . LEU A 1 89 ? -6.776 -7.763 8.400 1.00 92.88 89 LEU A O 1
ATOM 720 N N . THR A 1 90 ? -5.020 -9.143 8.133 1.00 91.75 90 THR A N 1
ATOM 721 C CA . THR A 1 90 ? -5.547 -10.210 9.001 1.00 91.75 90 THR A CA 1
ATOM 722 C C . THR A 1 90 ? -5.735 -9.732 10.446 1.00 91.75 90 THR A C 1
ATOM 724 O O . THR A 1 90 ? -6.680 -10.136 11.120 1.00 91.75 90 THR A O 1
ATOM 727 N N . LEU A 1 91 ? -4.863 -8.841 10.924 1.00 89.75 91 LEU A N 1
ATOM 728 C CA . LEU A 1 91 ? -4.859 -8.364 12.307 1.00 89.75 91 LEU A CA 1
ATOM 729 C C . LEU A 1 91 ? -5.644 -7.073 12.541 1.00 89.75 91 LEU A C 1
ATOM 731 O O . LEU A 1 91 ? -5.920 -6.743 13.699 1.00 89.75 91 LEU A O 1
ATOM 735 N N . LEU A 1 92 ? -5.954 -6.316 11.490 1.00 88.38 92 LEU A N 1
ATOM 736 C CA . LEU A 1 92 ? -6.763 -5.105 11.608 1.00 88.38 92 LEU A CA 1
ATOM 737 C C . LEU A 1 92 ? -8.200 -5.478 11.970 1.00 88.38 92 LEU A C 1
ATOM 739 O O . LEU A 1 92 ? -8.767 -6.404 11.402 1.00 88.38 92 LEU A O 1
ATOM 743 N N . HIS A 1 93 ? -8.822 -4.759 12.899 1.00 85.44 93 HIS A N 1
ATOM 744 C CA . HIS A 1 93 ? -10.233 -4.986 13.255 1.00 85.44 93 HIS A CA 1
ATOM 745 C C . HIS A 1 93 ? -11.177 -3.993 12.568 1.00 85.44 93 HIS A C 1
ATOM 747 O O . HIS A 1 93 ? -12.392 -4.128 12.644 1.00 85.44 93 HIS A O 1
ATOM 753 N N . HIS A 1 94 ? -10.612 -3.022 11.863 1.00 85.19 94 HIS A N 1
ATOM 754 C CA . HIS A 1 94 ? -11.284 -1.885 11.260 1.00 85.19 94 HIS A CA 1
ATOM 755 C C . HIS A 1 94 ? -10.943 -1.777 9.775 1.00 85.19 94 HIS A C 1
ATOM 757 O O . HIS A 1 94 ? -9.973 -2.365 9.289 1.00 85.19 94 HIS A O 1
ATOM 763 N N . GLN A 1 95 ? -11.778 -1.034 9.053 1.00 88.44 95 GLN A N 1
ATOM 764 C CA . GLN A 1 95 ? -11.621 -0.810 7.622 1.00 88.44 95 GLN A CA 1
ATOM 765 C C . GLN A 1 95 ? -10.380 0.042 7.324 1.00 88.44 95 GLN A C 1
ATOM 767 O O . GLN A 1 95 ? -10.042 0.978 8.050 1.00 88.44 95 GLN A O 1
ATOM 772 N N . ALA A 1 96 ? -9.731 -0.276 6.208 1.00 90.06 96 ALA A N 1
ATOM 773 C CA . ALA A 1 96 ? -8.645 0.503 5.627 1.00 90.06 96 ALA A CA 1
ATOM 774 C C . ALA A 1 96 ? -8.873 0.610 4.117 1.00 90.06 96 ALA A C 1
ATOM 776 O O . ALA A 1 96 ? -9.464 -0.297 3.523 1.00 90.06 96 ALA A O 1
ATOM 777 N N . ILE A 1 97 ? -8.405 1.707 3.530 1.00 91.62 97 ILE A N 1
ATOM 778 C CA . ILE A 1 97 ? -8.267 1.863 2.084 1.00 91.62 97 ILE A CA 1
ATOM 779 C C . ILE A 1 97 ? -6.847 1.423 1.742 1.00 91.62 97 ILE A C 1
ATOM 781 O O . ILE A 1 97 ? -5.889 1.937 2.313 1.00 91.62 97 ILE A O 1
ATOM 785 N N . VAL A 1 98 ? -6.706 0.454 0.852 1.00 93.69 98 VAL A N 1
ATOM 786 C CA . VAL A 1 98 ? -5.428 -0.133 0.460 1.00 93.69 98 VAL A CA 1
ATOM 787 C C . VAL A 1 98 ? -5.200 0.169 -1.010 1.00 93.69 98 VAL A C 1
ATOM 789 O O . VAL A 1 98 ? -5.952 -0.295 -1.859 1.00 93.69 98 VAL A O 1
ATOM 792 N N . VAL A 1 99 ? -4.162 0.936 -1.309 1.00 93.81 99 VAL A N 1
ATOM 793 C CA . VAL A 1 99 ? -3.757 1.277 -2.671 1.00 93.81 99 VAL A CA 1
ATOM 794 C C . VAL A 1 99 ? -2.625 0.341 -3.085 1.00 93.81 99 VAL A C 1
ATOM 796 O O . VAL A 1 99 ? -1.542 0.384 -2.498 1.00 93.81 99 VAL A O 1
ATOM 799 N N . LEU A 1 100 ? -2.875 -0.513 -4.074 1.00 94.81 100 LEU A N 1
ATOM 800 C CA . LEU A 1 100 ? -1.899 -1.443 -4.638 1.00 94.81 100 LEU A CA 1
ATOM 801 C C . LEU A 1 100 ? -1.300 -0.817 -5.900 1.00 94.81 100 LEU A C 1
ATOM 803 O O . LEU A 1 100 ? -1.903 -0.854 -6.969 1.00 94.81 100 LEU A O 1
ATOM 807 N N . VAL A 1 101 ? -0.111 -0.228 -5.774 1.00 91.06 101 VAL A N 1
ATOM 808 C CA . VAL A 1 101 ? 0.477 0.612 -6.842 1.00 91.06 101 VAL A CA 1
ATOM 809 C C . VAL A 1 101 ? 1.004 -0.173 -8.048 1.00 91.06 101 VAL A C 1
ATOM 811 O O . VAL A 1 101 ? 1.324 0.421 -9.073 1.00 91.06 101 VAL A O 1
ATOM 814 N N . ASP A 1 102 ? 1.085 -1.498 -7.926 1.00 91.00 102 ASP A N 1
ATOM 815 C CA . ASP A 1 102 ? 1.614 -2.395 -8.961 1.00 91.00 102 ASP A CA 1
ATOM 816 C C . ASP A 1 102 ? 0.527 -3.125 -9.745 1.00 91.00 102 ASP A C 1
ATOM 818 O O . ASP A 1 102 ? 0.806 -3.702 -10.794 1.00 91.00 102 ASP A O 1
ATOM 822 N N . GLU A 1 103 ? -0.704 -3.115 -9.240 1.00 92.25 103 GLU A N 1
ATOM 823 C CA . GLU A 1 103 ? -1.760 -3.964 -9.769 1.00 92.25 103 GLU A CA 1
ATOM 824 C C . GLU A 1 103 ? -2.621 -3.196 -10.752 1.00 92.25 103 GLU A C 1
ATOM 826 O O . GLU A 1 103 ? -3.133 -2.113 -10.452 1.00 92.25 103 GLU A O 1
ATOM 831 N N . MET A 1 104 ? -2.823 -3.796 -11.925 1.00 89.62 104 MET A N 1
ATOM 832 C CA . MET A 1 104 ? -3.800 -3.290 -12.881 1.00 89.62 104 MET A CA 1
ATOM 833 C C . MET A 1 104 ? -5.227 -3.526 -12.377 1.00 89.62 104 MET A C 1
ATOM 835 O O . MET A 1 104 ? -6.063 -2.629 -12.446 1.00 89.62 104 MET A O 1
ATOM 839 N N . TRP A 1 105 ? -5.475 -4.721 -11.841 1.00 91.00 105 TRP A N 1
ATOM 840 C CA . TRP A 1 105 ? -6.779 -5.214 -11.405 1.00 91.00 105 TRP A CA 1
ATOM 841 C C . TRP A 1 105 ? -6.704 -5.670 -9.953 1.00 91.00 105 TRP A C 1
ATOM 843 O O . TRP A 1 105 ? -5.648 -6.102 -9.502 1.00 91.00 105 TRP A O 1
ATOM 853 N N . THR A 1 106 ? -7.819 -5.631 -9.223 1.00 92.75 106 THR A N 1
ATOM 854 C CA . THR A 1 106 ? -7.878 -6.158 -7.852 1.00 92.75 106 THR A CA 1
ATOM 855 C C . THR A 1 106 ? -7.545 -7.657 -7.826 1.00 92.75 106 THR A C 1
ATOM 857 O O . THR A 1 106 ? -8.287 -8.442 -8.417 1.00 92.75 106 THR A O 1
ATOM 860 N N . PRO A 1 107 ? -6.482 -8.088 -7.121 1.00 94.06 107 PRO A N 1
ATOM 861 C CA . PRO A 1 107 ? -6.121 -9.502 -7.053 1.00 94.06 107 PRO A CA 1
ATOM 862 C C . PRO A 1 107 ? -7.151 -10.381 -6.323 1.00 94.06 107 PRO A C 1
ATOM 864 O O . PRO A 1 107 ? -7.780 -9.957 -5.351 1.00 94.06 107 PRO A O 1
ATOM 867 N N . ASP A 1 108 ? -7.232 -11.664 -6.692 1.00 94.50 108 ASP A N 1
ATOM 868 C CA . ASP A 1 108 ? -8.169 -12.638 -6.098 1.00 94.50 108 ASP A CA 1
ATOM 869 C C . ASP A 1 108 ? -8.005 -12.824 -4.579 1.00 94.50 108 ASP A C 1
ATOM 871 O O . ASP A 1 108 ? -8.953 -13.119 -3.844 1.00 94.50 108 ASP A O 1
ATOM 875 N N . TRP A 1 109 ? -6.803 -12.618 -4.048 1.00 94.94 109 TRP A N 1
ATOM 876 C CA . TRP A 1 109 ? -6.588 -12.738 -2.610 1.00 94.94 109 TRP A CA 1
ATOM 877 C C . TRP A 1 109 ? -7.292 -11.622 -1.821 1.00 94.94 109 TRP A C 1
ATOM 879 O O . TRP A 1 109 ? -7.667 -11.851 -0.669 1.00 94.94 109 TRP A O 1
ATOM 889 N N . CYS A 1 110 ? -7.561 -10.457 -2.426 1.00 94.62 110 CYS A N 1
ATOM 890 C CA . CYS A 1 110 ? -8.261 -9.341 -1.782 1.00 94.62 110 CYS A CA 1
ATOM 891 C C . CYS A 1 110 ? -9.680 -9.718 -1.329 1.00 94.62 110 CYS A C 1
ATOM 893 O O . CYS A 1 110 ? -10.187 -9.165 -0.352 1.00 94.62 110 CYS A O 1
ATOM 895 N N . TRP A 1 111 ? -10.301 -10.717 -1.961 1.00 92.38 111 TRP A N 1
ATOM 896 C CA . TRP A 1 111 ? -11.642 -11.198 -1.616 1.00 92.38 111 TRP A CA 1
ATOM 897 C C . TRP A 1 111 ? -11.728 -11.845 -0.226 1.00 92.38 111 TRP A C 1
ATOM 899 O O . TRP A 1 111 ? -12.816 -11.918 0.354 1.00 92.38 111 TRP A O 1
ATOM 909 N N . HIS A 1 112 ? -10.593 -12.258 0.347 1.00 94.38 112 HIS A N 1
ATOM 910 C CA . HIS A 1 112 ? -10.501 -12.723 1.736 1.00 94.38 112 HIS A CA 1
ATOM 911 C C . HIS A 1 112 ? -10.654 -11.570 2.744 1.00 94.38 112 HIS A C 1
ATOM 913 O O . HIS A 1 112 ? -10.956 -11.787 3.915 1.00 94.38 112 HIS A O 1
ATOM 919 N N . PHE A 1 113 ? -10.493 -10.328 2.287 1.00 93.94 113 PHE A N 1
ATOM 920 C CA . PHE A 1 113 ? -10.367 -9.123 3.099 1.00 93.94 113 PHE A CA 1
ATOM 921 C C . PHE A 1 113 ? -11.528 -8.145 2.871 1.00 93.94 113 PHE A C 1
ATOM 923 O O . PHE A 1 113 ? -11.325 -6.937 2.803 1.00 93.94 113 PHE A O 1
ATOM 930 N N . ARG A 1 114 ? -12.766 -8.656 2.815 1.00 90.75 114 ARG A N 1
ATOM 931 C CA . ARG A 1 114 ? -13.987 -7.916 2.409 1.00 90.75 114 ARG A CA 1
ATOM 932 C C . ARG A 1 114 ? -14.287 -6.614 3.164 1.00 90.75 114 ARG A C 1
ATOM 934 O O . ARG A 1 114 ? -15.055 -5.796 2.678 1.00 90.75 114 ARG A O 1
ATOM 941 N N . LYS A 1 115 ? -13.729 -6.431 4.363 1.00 91.19 115 LYS A N 1
ATOM 942 C CA . LYS A 1 115 ? -13.889 -5.202 5.162 1.00 91.19 115 LYS A CA 1
ATOM 943 C C . LYS A 1 115 ? -12.991 -4.052 4.691 1.00 91.19 115 LYS A C 1
ATOM 945 O O . LYS A 1 115 ? -13.178 -2.929 5.144 1.00 91.19 115 LYS A O 1
ATOM 950 N N . HIS A 1 116 ? -11.990 -4.328 3.859 1.00 91.94 116 HIS A N 1
ATOM 951 C CA . HIS A 1 116 ? -11.052 -3.343 3.331 1.00 91.94 116 HIS A CA 1
ATOM 952 C C . HIS A 1 116 ? -11.460 -2.936 1.915 1.00 91.94 116 HIS A C 1
ATOM 954 O O . HIS A 1 116 ? -12.002 -3.743 1.164 1.00 91.94 116 HIS A O 1
ATOM 960 N N . LEU A 1 117 ? -11.203 -1.677 1.564 1.00 92.06 117 LEU A N 1
ATOM 961 C CA . LEU A 1 117 ? -11.354 -1.190 0.196 1.00 92.06 117 LEU A CA 1
ATOM 962 C C . LEU A 1 117 ? -10.000 -1.310 -0.496 1.00 92.06 117 LEU A C 1
ATOM 964 O O . LEU A 1 117 ? -9.013 -0.816 0.041 1.00 92.06 117 LEU A O 1
ATOM 968 N N . PHE A 1 118 ? -9.958 -1.935 -1.666 1.00 93.50 118 PHE A N 1
ATOM 969 C CA . PHE A 1 118 ? -8.747 -2.033 -2.474 1.00 93.50 118 PHE A CA 1
ATOM 970 C C . PHE A 1 118 ? -8.879 -1.130 -3.689 1.00 93.50 118 PHE A C 1
ATOM 972 O O . PHE A 1 118 ? -9.900 -1.170 -4.366 1.00 93.50 118 PHE A O 1
ATOM 979 N N . LEU A 1 119 ? -7.847 -0.332 -3.933 1.00 93.31 119 LEU A N 1
ATOM 980 C CA . LEU A 1 119 ? -7.718 0.536 -5.091 1.00 93.31 119 LEU A CA 1
ATOM 981 C C . LEU A 1 119 ? -6.459 0.141 -5.852 1.00 93.31 119 LEU A C 1
ATOM 983 O O . LEU A 1 119 ? -5.420 -0.168 -5.265 1.00 93.31 119 LEU A O 1
ATOM 987 N N . THR A 1 120 ? -6.577 0.134 -7.162 1.00 92.06 120 THR A N 1
ATOM 988 C CA . THR A 1 120 ? -5.611 -0.371 -8.133 1.00 92.06 120 THR A CA 1
ATOM 989 C C . THR A 1 120 ? -5.567 0.582 -9.323 1.00 92.06 120 THR A C 1
ATOM 991 O O . THR A 1 120 ? -6.256 1.603 -9.340 1.00 92.06 120 THR A O 1
ATOM 994 N N . ARG A 1 121 ? -4.768 0.272 -10.343 1.00 86.69 121 ARG A N 1
ATOM 995 C CA . ARG A 1 121 ? -4.651 1.133 -11.522 1.00 86.69 121 ARG A CA 1
ATOM 996 C C . ARG A 1 121 ? -5.969 1.287 -12.292 1.00 86.69 121 ARG A C 1
ATOM 998 O O . ARG A 1 121 ? -6.215 2.358 -12.834 1.00 86.69 121 ARG A O 1
ATOM 1005 N N . GLN A 1 122 ? -6.841 0.271 -12.317 1.00 86.62 122 GLN A N 1
ATOM 1006 C CA . GLN A 1 122 ? -8.168 0.389 -12.948 1.00 86.62 122 GLN A CA 1
ATOM 1007 C C . GLN A 1 122 ? -9.012 1.530 -12.349 1.00 86.62 122 GLN A C 1
ATOM 1009 O O . GLN A 1 122 ? -9.854 2.100 -13.040 1.00 86.62 122 GLN A O 1
ATOM 1014 N N . ASP A 1 123 ? -8.775 1.875 -11.080 1.00 86.12 123 ASP A N 1
ATOM 1015 C CA . ASP A 1 123 ? -9.550 2.867 -10.338 1.00 86.12 123 ASP A CA 1
ATOM 1016 C C . ASP A 1 123 ? -9.103 4.308 -10.643 1.00 86.12 123 ASP A C 1
ATOM 1018 O O . ASP A 1 123 ? -9.791 5.259 -10.278 1.00 86.12 123 ASP A O 1
ATOM 1022 N N . LEU A 1 124 ? -7.988 4.486 -11.363 1.00 78.56 124 LEU A N 1
ATOM 1023 C CA . LEU A 1 124 ? -7.495 5.795 -11.807 1.00 78.56 124 LEU A CA 1
ATOM 1024 C C . LEU A 1 124 ? -8.417 6.440 -12.853 1.00 78.56 124 LEU A C 1
ATOM 1026 O O . LEU A 1 124 ? -8.628 7.652 -12.836 1.00 78.56 124 LEU A O 1
ATOM 1030 N N . ASN A 1 125 ? -9.029 5.622 -13.715 1.00 60.16 125 ASN A N 1
ATOM 1031 C CA . ASN A 1 125 ? -9.857 6.067 -14.844 1.00 60.16 125 ASN A CA 1
ATOM 1032 C C . ASN A 1 125 ? -11.270 6.539 -14.456 1.00 60.16 125 ASN A C 1
ATOM 1034 O O . ASN A 1 125 ? -12.018 6.992 -15.322 1.00 60.16 125 ASN A O 1
ATOM 1038 N N . PHE A 1 126 ? -11.655 6.424 -13.183 1.00 48.16 126 PHE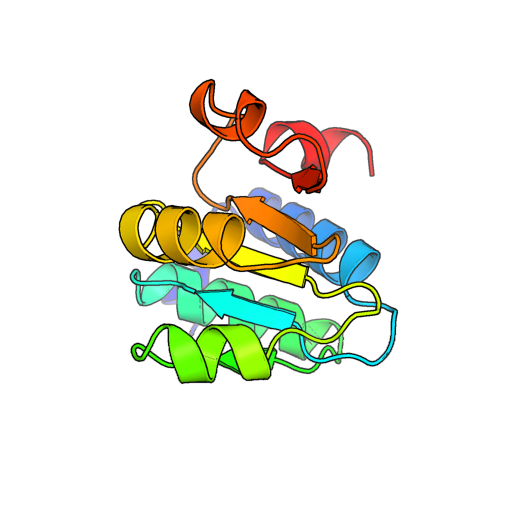 A N 1
ATOM 1039 C CA . PHE A 1 126 ? -12.977 6.829 -12.684 1.00 48.16 126 PHE A CA 1
ATOM 1040 C C . PHE A 1 126 ? -12.957 8.129 -11.866 1.00 48.16 126 PHE A C 1
ATOM 1042 O O . PHE A 1 126 ? -13.988 8.500 -11.302 1.00 48.16 126 PHE A O 1
ATOM 1049 N N . SER A 1 127 ? -11.811 8.816 -11.800 1.00 44.50 127 SER A N 1
ATOM 1050 C CA . SER A 1 127 ? -11.632 10.053 -11.028 1.00 44.50 127 SER A CA 1
ATOM 1051 C C . SER A 1 127 ? -11.619 11.304 -11.889 1.00 44.50 127 SER A C 1
ATOM 1053 O O . SER A 1 127 ? -10.896 11.348 -12.909 1.00 44.50 127 SER A O 1
#

Foldseek 3Di:
DVVLCVVDPVVLLVLLLVVCLVLQVPQAAAEEAEPDPSVVVSSVVSCVVSVGHHDYQDPDLVSNLVSDDQPEHEYEYEPVCVVSVVSNLVPHPHEYEYEYEHDQDDDPVCVVNVRYHYHYVVNSVVD

Sequence (127 aa):
MEKVLESFDKQDAAEWGKLISDVGNKRQPIKLLIGDKTKHEFVTYSCHTHKLQTDFLSPSLNLAKSQIQPTQNVVICDSKRYDSLFRLLTLLHHQAIVVLVDEMWTPDWCWHFRKHLFLTRQDLNFS